Protein AF-A0A1Y5GIL3-F1 (afdb_monomer)

Foldseek 3Di:
DQDVVLLVVLVVLLVVLVVLLVVLVDPPPPDPPVCNVVSLVVSLVVSVVSLVVNVVSLVVRPPDVVLSVVVVVLNVVLVVLCPPCVPPDSVSSSVSSVVNSVSSVVNHD

Nearest PDB structures (foldseek):
  6r2g-assembly1_A  TM=4.689E-01  e=1.753E+00  Human immunodeficiency virus 1

pLDDT: mean 74.63, std 7.58, range [47.97, 84.94]

Structure (mmCIF, N/CA/C/O backbone):
data_AF-A0A1Y5GIL3-F1
#
_entry.id   AF-A0A1Y5GIL3-F1
#
loop_
_atom_site.group_PDB
_atom_site.id
_atom_site.type_symbol
_atom_site.label_atom_id
_atom_site.label_alt_id
_atom_site.label_comp_id
_atom_site.label_asym_id
_atom_site.label_entity_id
_atom_site.label_seq_id
_atom_site.pdbx_PDB_ins_code
_atom_site.Cartn_x
_atom_site.Cartn_y
_atom_site.Cartn_z
_atom_site.occupancy
_atom_site.B_iso_or_equiv
_atom_site.auth_seq_id
_atom_site.auth_comp_id
_atom_site.auth_asym_id
_atom_site.auth_atom_id
_atom_site.pdbx_PDB_model_num
ATOM 1 N N . MET A 1 1 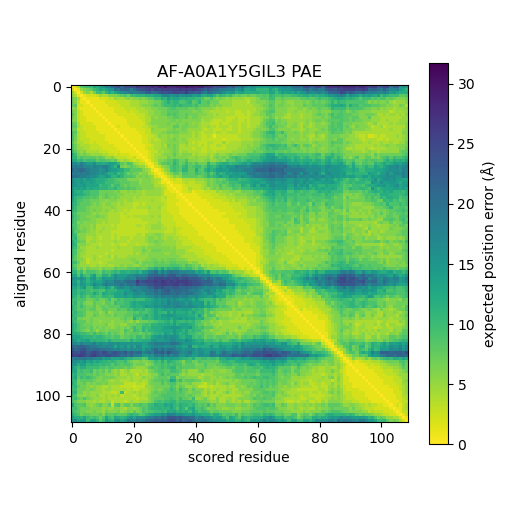? 13.069 -2.176 -21.775 1.00 47.97 1 MET A N 1
ATOM 2 C CA . MET A 1 1 ? 12.055 -3.232 -21.481 1.00 47.97 1 MET A CA 1
ATOM 3 C C . MET A 1 1 ? 12.235 -3.625 -20.022 1.00 47.97 1 MET A C 1
ATOM 5 O O . MET A 1 1 ? 13.337 -4.032 -19.667 1.00 47.97 1 MET A O 1
ATOM 9 N N . ILE A 1 2 ? 11.227 -3.424 -19.163 1.00 57.00 2 ILE A N 1
ATOM 10 C CA . ILE A 1 2 ? 11.332 -3.744 -17.727 1.00 57.00 2 ILE A CA 1
ATOM 11 C C . ILE A 1 2 ? 11.740 -5.215 -17.593 1.00 57.00 2 ILE A C 1
ATOM 13 O O . ILE A 1 2 ? 11.138 -6.086 -18.217 1.00 57.00 2 ILE A O 1
ATOM 17 N N . ASN A 1 3 ? 12.777 -5.489 -16.800 1.00 70.56 3 ASN A N 1
ATOM 18 C CA . ASN A 1 3 ? 13.193 -6.851 -16.474 1.00 70.56 3 ASN A CA 1
ATOM 19 C C . ASN A 1 3 ? 11.966 -7.632 -15.966 1.00 70.56 3 ASN A C 1
ATOM 21 O O . ASN A 1 3 ? 11.345 -7.204 -14.994 1.00 70.56 3 ASN A O 1
ATOM 25 N N . SER A 1 4 ? 11.600 -8.750 -16.604 1.00 73.81 4 SER A N 1
ATOM 26 C CA . SER A 1 4 ? 10.378 -9.501 -16.260 1.00 73.81 4 SER A CA 1
ATOM 27 C C . SER A 1 4 ? 10.315 -9.858 -14.771 1.00 73.81 4 SER A C 1
ATOM 29 O O . SER A 1 4 ? 9.257 -9.768 -14.156 1.00 73.81 4 SER A O 1
ATOM 31 N N . LYS A 1 5 ? 11.476 -10.127 -14.163 1.00 76.25 5 LYS A N 1
ATOM 32 C CA . LYS A 1 5 ? 11.635 -10.404 -12.732 1.00 76.25 5 LYS A CA 1
ATOM 33 C C . LYS A 1 5 ? 11.368 -9.189 -11.840 1.00 76.25 5 LYS A C 1
ATOM 35 O O . LYS A 1 5 ? 10.899 -9.345 -10.718 1.00 76.25 5 LYS A O 1
ATOM 40 N N . LEU A 1 6 ? 11.701 -7.980 -12.298 1.00 76.00 6 LEU A N 1
ATOM 41 C CA . LEU A 1 6 ? 11.364 -6.741 -11.588 1.00 76.00 6 LEU A CA 1
ATOM 42 C C . LEU A 1 6 ? 9.851 -6.509 -11.638 1.00 76.00 6 LEU A C 1
ATOM 44 O O . LEU A 1 6 ? 9.247 -6.219 -10.612 1.00 76.00 6 LEU A O 1
ATOM 48 N N . ASN A 1 7 ? 9.246 -6.693 -12.809 1.00 76.88 7 ASN A N 1
ATOM 49 C CA . ASN A 1 7 ? 7.815 -6.490 -13.001 1.00 76.88 7 ASN A CA 1
ATOM 50 C C . ASN A 1 7 ? 6.967 -7.461 -12.158 1.00 76.88 7 ASN A C 1
ATOM 52 O O . ASN A 1 7 ? 6.037 -7.045 -11.475 1.00 76.88 7 ASN A O 1
ATOM 56 N N . GLU A 1 8 ? 7.345 -8.741 -12.129 1.00 81.88 8 GLU A N 1
ATOM 57 C CA . GLU A 1 8 ? 6.693 -9.762 -11.300 1.00 81.88 8 GLU A CA 1
ATOM 58 C C . GLU A 1 8 ? 6.740 -9.397 -9.808 1.00 81.88 8 GLU A C 1
ATOM 60 O O . GLU A 1 8 ? 5.708 -9.366 -9.140 1.00 81.88 8 GLU A O 1
ATOM 65 N N . LYS A 1 9 ? 7.909 -8.980 -9.305 1.00 81.12 9 LYS A N 1
ATOM 66 C CA . LYS A 1 9 ? 8.062 -8.546 -7.909 1.00 81.12 9 LYS A CA 1
ATOM 67 C C . LYS A 1 9 ? 7.288 -7.269 -7.574 1.00 81.12 9 LYS A C 1
ATOM 69 O O . LYS A 1 9 ? 6.773 -7.139 -6.465 1.00 81.12 9 LYS A O 1
ATOM 74 N N . LEU A 1 10 ? 7.206 -6.313 -8.502 1.00 78.31 10 LEU A N 1
ATOM 75 C CA . LEU A 1 10 ? 6.408 -5.097 -8.310 1.00 78.31 10 LEU A CA 1
ATOM 76 C C . LEU A 1 10 ? 4.912 -5.409 -8.276 1.00 78.31 10 LEU A C 1
ATOM 78 O O . LEU A 1 10 ? 4.192 -4.843 -7.449 1.00 78.31 10 LEU A O 1
ATOM 82 N N . LYS A 1 11 ? 4.465 -6.351 -9.112 1.00 83.25 11 LYS A N 1
ATOM 83 C CA . LYS A 1 11 ? 3.087 -6.841 -9.137 1.00 83.25 11 LYS A CA 1
ATOM 84 C C . LYS A 1 11 ? 2.718 -7.551 -7.837 1.00 83.25 11 LYS A C 1
ATOM 86 O O . LYS A 1 11 ? 1.687 -7.227 -7.254 1.00 83.25 11 LYS A O 1
ATOM 91 N N . GLU A 1 12 ? 3.565 -8.457 -7.349 1.00 83.88 12 GLU A N 1
ATOM 92 C CA . GLU A 1 12 ? 3.381 -9.118 -6.047 1.00 83.88 12 GLU A CA 1
ATOM 93 C C . GLU A 1 12 ? 3.306 -8.098 -4.903 1.00 83.88 12 GLU A C 1
ATOM 95 O O . GLU A 1 12 ? 2.384 -8.139 -4.086 1.00 83.88 12 GLU A O 1
ATOM 100 N N . SER A 1 13 ? 4.232 -7.132 -4.878 1.00 81.12 13 SER A N 1
ATOM 101 C CA . SER A 1 13 ? 4.241 -6.077 -3.861 1.00 81.12 13 SER A CA 1
ATOM 102 C C . SER A 1 13 ? 2.985 -5.205 -3.922 1.00 81.12 13 SER A C 1
ATOM 104 O O . SER A 1 13 ? 2.422 -4.876 -2.881 1.00 81.12 13 SER A O 1
ATOM 106 N N . GLY A 1 14 ? 2.512 -4.859 -5.123 1.00 81.06 14 GLY A N 1
ATOM 107 C CA . GLY A 1 14 ? 1.281 -4.089 -5.309 1.00 81.06 14 GLY A CA 1
ATOM 108 C C . GLY A 1 14 ? 0.032 -4.857 -4.867 1.00 81.06 14 GLY A C 1
ATOM 109 O O . GLY A 1 14 ? -0.852 -4.296 -4.223 1.00 81.06 14 GLY A O 1
ATOM 110 N N . GLN A 1 15 ? -0.034 -6.163 -5.142 1.00 84.94 15 GLN A N 1
ATOM 111 C CA . GLN A 1 15 ? -1.125 -7.021 -4.667 1.00 84.94 15 GLN A CA 1
ATOM 112 C C . GLN A 1 15 ? -1.150 -7.122 -3.139 1.00 84.94 15 GLN A C 1
ATOM 114 O O . GLN A 1 15 ? -2.223 -7.042 -2.538 1.00 84.94 15 GLN A O 1
ATOM 119 N N . LEU A 1 16 ? 0.018 -7.278 -2.510 1.00 82.12 16 LEU A N 1
ATOM 120 C CA . LEU A 1 16 ? 0.146 -7.301 -1.055 1.00 82.12 16 LEU A CA 1
ATOM 121 C C . LEU A 1 16 ? -0.297 -5.966 -0.447 1.00 82.12 16 LEU A C 1
ATOM 123 O O . LEU A 1 16 ? -1.122 -5.958 0.466 1.00 82.12 16 LEU A O 1
ATOM 127 N N . PHE A 1 17 ? 0.177 -4.850 -1.006 1.00 83.12 17 PHE A N 1
ATOM 128 C CA . PHE A 1 17 ? -0.215 -3.506 -0.592 1.00 83.12 17 PHE A CA 1
ATOM 129 C C . PHE A 1 17 ? -1.739 -3.317 -0.652 1.00 83.12 17 PHE A C 1
ATOM 131 O O . PHE A 1 17 ? -2.355 -2.942 0.342 1.00 83.12 17 PHE A O 1
ATOM 138 N N . ASN A 1 18 ? -2.376 -3.677 -1.770 1.00 82.94 18 ASN A N 1
AT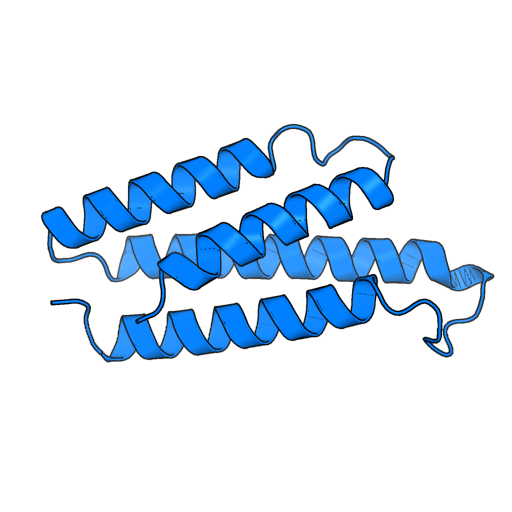OM 139 C CA . ASN A 1 18 ? -3.827 -3.543 -1.942 1.00 82.94 18 ASN A CA 1
ATOM 140 C C . ASN A 1 18 ? -4.638 -4.422 -0.977 1.00 82.94 18 ASN A C 1
ATOM 142 O O . ASN A 1 18 ? -5.685 -3.998 -0.480 1.00 82.94 18 ASN A O 1
ATOM 146 N N . ARG A 1 19 ? -4.161 -5.637 -0.671 1.00 82.75 19 ARG A N 1
ATOM 147 C CA . ARG A 1 19 ? -4.797 -6.503 0.335 1.00 82.75 19 ARG A CA 1
ATOM 148 C C . ARG A 1 19 ? -4.759 -5.866 1.719 1.00 82.75 19 ARG A C 1
ATOM 150 O O . ARG A 1 19 ? -5.788 -5.813 2.383 1.00 82.75 19 ARG A O 1
ATOM 157 N N . TYR A 1 20 ? -3.608 -5.342 2.134 1.00 79.88 20 TYR A N 1
ATOM 158 C CA . TYR A 1 20 ? -3.484 -4.679 3.432 1.00 79.88 20 TYR A CA 1
ATOM 159 C C . TYR A 1 20 ? -4.256 -3.361 3.492 1.00 79.88 20 TYR A C 1
ATOM 161 O O . TYR A 1 20 ? -4.899 -3.089 4.499 1.00 79.88 20 TYR A O 1
ATOM 169 N N . LEU A 1 21 ? -4.293 -2.591 2.403 1.00 82.25 21 LEU A N 1
ATOM 170 C CA . LEU A 1 21 ? -5.121 -1.390 2.313 1.00 82.25 21 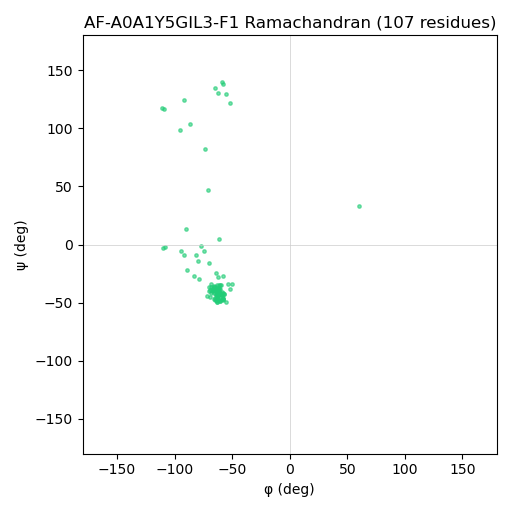LEU A CA 1
ATOM 171 C C . LEU A 1 21 ? -6.612 -1.725 2.470 1.00 82.25 21 LEU A C 1
ATOM 173 O O . LEU A 1 21 ? -7.342 -1.004 3.143 1.00 82.25 21 LEU A O 1
ATOM 177 N N . THR A 1 22 ? -7.060 -2.850 1.910 1.00 83.31 22 THR A N 1
ATOM 178 C CA . THR A 1 22 ? -8.437 -3.335 2.092 1.00 83.31 22 THR A CA 1
ATOM 179 C C . THR A 1 22 ? -8.712 -3.718 3.546 1.00 83.31 22 THR A C 1
ATOM 181 O O . THR A 1 22 ? -9.789 -3.418 4.049 1.00 83.31 22 THR A O 1
ATOM 184 N N . LEU A 1 23 ? -7.745 -4.335 4.239 1.00 78.44 23 LEU A N 1
ATOM 185 C CA . LEU A 1 23 ? -7.873 -4.669 5.662 1.00 78.44 23 LEU A CA 1
ATOM 186 C C . LEU A 1 23 ? -7.985 -3.415 6.532 1.00 78.44 23 LEU A C 1
ATOM 188 O O . LEU A 1 23 ? -8.854 -3.371 7.391 1.00 78.44 23 LEU A O 1
ATOM 192 N N . VAL A 1 24 ? -7.178 -2.384 6.273 1.00 76.19 24 VAL A N 1
ATOM 193 C CA . VAL A 1 24 ? -7.268 -1.103 7.001 1.00 76.19 24 VAL A CA 1
ATOM 194 C C . VAL A 1 24 ? -8.636 -0.443 6.823 1.00 76.19 24 VAL A C 1
ATOM 196 O O . VAL A 1 24 ? -9.150 0.189 7.737 1.00 76.19 24 VAL A O 1
ATOM 199 N N . LYS A 1 25 ? -9.238 -0.587 5.639 1.00 72.06 25 LYS A N 1
ATOM 200 C CA . LYS A 1 25 ? -10.554 -0.019 5.320 1.00 72.06 25 LYS A CA 1
ATOM 201 C C . LYS A 1 25 ? -11.726 -0.831 5.868 1.00 72.06 25 LYS A C 1
ATOM 203 O O . LYS A 1 25 ? -12.854 -0.348 5.814 1.00 72.06 25 LYS A O 1
ATOM 208 N N . ASN A 1 26 ? -11.496 -2.067 6.304 1.00 74.69 26 ASN A N 1
ATOM 209 C CA . ASN A 1 26 ? -12.572 -2.959 6.697 1.00 74.69 26 ASN A CA 1
ATOM 210 C C . ASN A 1 26 ? -12.940 -2.739 8.170 1.00 74.69 26 ASN A C 1
ATOM 212 O O . ASN A 1 26 ? -12.240 -3.195 9.073 1.00 74.69 26 ASN A O 1
ATOM 216 N N . GLU A 1 27 ? -14.058 -2.050 8.396 1.00 63.06 27 GLU A N 1
ATOM 217 C CA . GLU A 1 27 ? -14.592 -1.772 9.735 1.00 63.06 27 GLU A CA 1
ATOM 218 C C . GLU A 1 27 ? -15.149 -3.034 10.430 1.00 63.06 27 GLU A C 1
ATOM 220 O O . GLU A 1 27 ? -15.274 -3.041 11.653 1.00 63.06 27 GLU A O 1
ATOM 225 N N . ASP A 1 28 ? -15.399 -4.121 9.682 1.00 66.50 28 ASP A N 1
ATOM 226 C CA . ASP A 1 28 ? -15.937 -5.398 10.186 1.00 66.50 28 ASP A CA 1
ATOM 227 C C . ASP A 1 28 ? -14.853 -6.397 10.629 1.00 66.50 28 ASP A C 1
ATOM 229 O O . ASP A 1 28 ? -15.118 -7.588 10.838 1.00 66.50 28 ASP A O 1
ATOM 233 N N . LEU A 1 29 ? -13.601 -5.957 10.775 1.00 70.25 29 LEU A N 1
ATOM 234 C CA . LEU A 1 29 ? -12.590 -6.805 11.395 1.00 70.25 29 LEU A CA 1
ATOM 235 C C . LEU A 1 29 ? -13.010 -7.108 12.838 1.00 70.25 29 LEU A C 1
ATOM 237 O O . LEU A 1 29 ? -13.313 -6.203 13.612 1.00 70.25 29 LEU A O 1
ATOM 241 N N . ALA A 1 30 ? -12.978 -8.387 13.222 1.00 78.19 30 ALA A N 1
ATOM 242 C CA . ALA A 1 30 ? -13.238 -8.848 14.589 1.00 78.19 30 ALA A CA 1
ATOM 243 C C . ALA A 1 30 ? -12.092 -8.468 15.557 1.00 78.19 30 ALA A C 1
ATOM 245 O O . ALA A 1 30 ? -11.584 -9.300 16.310 1.00 78.19 30 ALA A O 1
ATOM 246 N N . ILE A 1 31 ? -11.642 -7.214 15.505 1.00 76.25 31 ILE A N 1
ATOM 247 C CA . ILE A 1 31 ? -10.639 -6.625 16.382 1.00 76.25 31 ILE A CA 1
ATOM 248 C C . ILE A 1 31 ? -11.389 -5.989 17.556 1.00 76.25 31 ILE A C 1
ATOM 250 O O . ILE A 1 31 ? -12.271 -5.155 17.346 1.00 76.25 31 ILE A O 1
ATOM 254 N N . PRO A 1 32 ? -11.069 -6.351 18.809 1.00 82.44 32 PRO A N 1
ATOM 255 C CA . PRO A 1 32 ? -11.670 -5.688 19.957 1.00 82.44 32 PRO A CA 1
ATOM 256 C C . PRO A 1 32 ? -11.375 -4.182 19.927 1.00 82.44 32 PRO A C 1
ATOM 258 O O . PRO A 1 32 ? -10.242 -3.783 19.664 1.00 82.44 32 PRO A O 1
ATOM 261 N N . LYS A 1 33 ? -12.364 -3.345 20.275 1.00 77.69 33 LYS A N 1
ATOM 262 C CA . LYS A 1 33 ? -12.244 -1.870 20.252 1.00 77.69 33 LYS A CA 1
ATOM 263 C C . LYS A 1 33 ? -10.997 -1.336 20.968 1.00 77.69 33 LYS A C 1
ATOM 265 O O . LYS A 1 33 ? -10.427 -0.342 20.539 1.00 77.69 33 LYS A O 1
ATOM 270 N N . SER A 1 34 ? -10.562 -2.005 22.038 1.00 81.56 34 SER A N 1
ATOM 271 C CA . SER A 1 34 ? -9.358 -1.649 22.800 1.00 81.56 34 SER A CA 1
ATOM 272 C C . SER A 1 34 ? -8.058 -1.763 22.000 1.00 81.56 34 SER A C 1
ATOM 274 O O . SER A 1 34 ? -7.093 -1.092 22.336 1.00 81.56 34 SER A O 1
ATOM 276 N N . PHE A 1 35 ? -8.029 -2.600 20.960 1.00 80.44 35 PHE A N 1
ATOM 277 C CA . PHE A 1 35 ? -6.862 -2.843 20.108 1.00 80.44 35 PHE A CA 1
ATOM 278 C C . PHE A 1 35 ? -7.008 -2.247 18.707 1.00 80.44 35 PHE A C 1
ATOM 280 O O . PHE A 1 35 ? -6.085 -2.351 17.908 1.00 80.44 35 PHE A O 1
ATOM 287 N N . GLN A 1 36 ? -8.150 -1.635 18.387 1.00 77.19 36 GLN A N 1
ATOM 288 C CA . GLN A 1 36 ? -8.444 -1.169 17.033 1.00 77.19 36 GLN A CA 1
ATOM 289 C C . GLN A 1 36 ? -7.463 -0.089 16.570 1.00 77.19 36 GLN A C 1
ATOM 291 O O . GLN A 1 36 ? -6.898 -0.201 15.489 1.00 77.19 36 GLN A O 1
ATOM 296 N N . HIS A 1 37 ? -7.160 0.875 17.440 1.00 77.62 37 HIS A N 1
ATOM 297 C CA . HIS A 1 37 ? -6.171 1.917 17.163 1.00 77.62 37 HIS A CA 1
ATOM 298 C C . HIS A 1 37 ? -4.756 1.350 16.936 1.00 77.62 37 HIS A C 1
ATOM 300 O O . HIS A 1 37 ? -4.055 1.757 16.010 1.00 77.62 37 HIS A O 1
ATOM 306 N N . ASP A 1 38 ? -4.330 0.388 17.758 1.00 79.12 38 ASP A N 1
ATOM 307 C CA . ASP A 1 38 ? -3.005 -0.230 17.624 1.00 79.12 38 ASP A CA 1
ATOM 308 C C . ASP A 1 38 ? -2.912 -1.104 16.369 1.00 79.12 38 ASP A C 1
ATOM 310 O O . ASP A 1 38 ? -1.883 -1.115 15.692 1.00 79.12 38 ASP A O 1
ATOM 314 N N . ALA A 1 39 ? -4.000 -1.795 16.021 1.00 79.25 39 ALA A N 1
ATOM 315 C CA . ALA A 1 39 ? -4.095 -2.574 14.796 1.00 79.25 39 ALA A CA 1
ATOM 316 C C . ALA A 1 39 ? -4.049 -1.678 13.550 1.00 79.25 39 ALA A C 1
ATOM 318 O O . ALA A 1 39 ? -3.265 -1.954 12.645 1.00 79.25 39 ALA A O 1
ATOM 319 N N . GLU A 1 40 ? -4.815 -0.584 13.523 1.00 76.00 40 GLU A N 1
ATOM 320 C CA . GLU A 1 40 ? -4.785 0.408 12.440 1.00 76.00 40 GLU A CA 1
ATOM 321 C C . GLU A 1 40 ? -3.379 0.990 12.263 1.00 76.00 40 GLU A C 1
ATOM 323 O O . GLU A 1 40 ? -2.851 1.038 11.148 1.00 76.00 40 GLU A O 1
ATOM 328 N N . LYS A 1 41 ? -2.722 1.363 13.368 1.00 79.31 41 LYS A N 1
ATOM 329 C CA . LYS A 1 41 ? -1.346 1.865 13.345 1.00 79.31 41 LYS A CA 1
ATOM 330 C C . LYS A 1 41 ? -0.370 0.833 12.776 1.00 79.31 41 LYS A C 1
ATOM 332 O O . LYS A 1 41 ? 0.404 1.166 11.880 1.00 79.31 41 LYS A O 1
ATOM 337 N N . ALA A 1 42 ? -0.422 -0.414 13.244 1.00 80.94 42 ALA A N 1
ATOM 338 C CA . ALA A 1 42 ? 0.452 -1.483 12.759 1.00 80.94 42 ALA A CA 1
ATOM 339 C C . ALA A 1 42 ? 0.229 -1.786 11.267 1.00 80.94 42 ALA A C 1
ATOM 341 O O . ALA A 1 42 ? 1.182 -2.019 10.522 1.00 80.94 42 ALA A O 1
ATOM 342 N N . GLN A 1 43 ? -1.023 -1.753 10.805 1.00 78.19 43 GLN A N 1
ATOM 343 C CA . GLN A 1 43 ? -1.348 -1.945 9.393 1.00 78.19 43 GLN A CA 1
ATOM 344 C C . GLN A 1 43 ? -0.829 -0.787 8.523 1.00 78.19 43 GLN A C 1
ATOM 346 O O . GLN A 1 43 ? -0.291 -1.032 7.442 1.00 78.19 43 GLN A O 1
ATOM 351 N N . ILE A 1 44 ? -0.927 0.460 8.995 1.00 76.50 44 ILE A N 1
ATOM 352 C CA . ILE A 1 44 ? -0.343 1.632 8.324 1.00 76.50 44 ILE A CA 1
ATOM 353 C C . ILE A 1 44 ? 1.183 1.518 8.259 1.00 76.50 44 ILE A C 1
ATOM 355 O O . ILE A 1 44 ? 1.768 1.708 7.192 1.00 76.50 44 ILE A O 1
ATOM 359 N N . GLU A 1 45 ? 1.841 1.178 9.368 1.00 80.69 45 GLU A N 1
ATOM 360 C CA . GLU A 1 45 ? 3.296 0.989 9.417 1.00 80.69 45 GLU A CA 1
ATOM 361 C C . GLU A 1 45 ? 3.753 -0.105 8.442 1.00 80.69 45 GLU A C 1
ATOM 363 O O . GLU A 1 45 ? 4.738 0.073 7.720 1.00 80.69 45 GLU A O 1
ATOM 368 N N . PHE A 1 46 ? 2.998 -1.202 8.347 1.00 81.00 46 PHE A N 1
ATOM 369 C CA . PHE A 1 46 ? 3.255 -2.256 7.372 1.00 81.00 46 PHE A CA 1
ATOM 370 C C . PHE A 1 46 ? 3.123 -1.764 5.923 1.00 81.00 46 PHE A C 1
ATOM 372 O O . PHE A 1 46 ? 3.984 -2.058 5.091 1.00 81.00 46 PHE A O 1
ATOM 379 N N . LEU A 1 47 ? 2.077 -0.992 5.607 1.00 79.06 47 LEU A N 1
ATOM 380 C CA . LEU A 1 47 ? 1.885 -0.418 4.271 1.00 79.06 47 LEU A CA 1
ATOM 381 C C . LEU A 1 47 ? 3.041 0.518 3.895 1.00 79.06 47 LEU A C 1
ATOM 383 O O . LEU A 1 47 ? 3.572 0.429 2.788 1.00 79.06 47 LEU A O 1
ATOM 387 N N . ME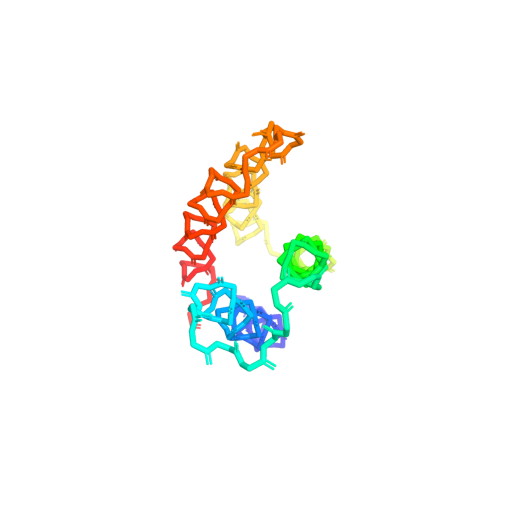T A 1 48 ? 3.498 1.346 4.835 1.00 77.44 48 MET A N 1
ATOM 388 C CA . MET A 1 48 ? 4.668 2.210 4.652 1.00 77.44 48 MET A CA 1
ATOM 389 C C . MET A 1 48 ? 5.953 1.405 4.411 1.00 77.44 48 MET A C 1
ATOM 391 O O . MET A 1 48 ? 6.728 1.726 3.509 1.00 77.44 48 MET A O 1
ATOM 395 N N . PHE A 1 49 ? 6.166 0.326 5.169 1.00 81.69 49 PHE A N 1
ATOM 396 C CA . PHE A 1 49 ? 7.303 -0.578 4.977 1.00 81.69 49 PHE A CA 1
ATOM 397 C C . PHE A 1 49 ? 7.274 -1.284 3.611 1.00 81.69 49 PHE A C 1
ATOM 399 O O . PHE A 1 49 ? 8.309 -1.413 2.947 1.00 81.69 49 PHE A O 1
ATOM 406 N N . SER A 1 50 ? 6.094 -1.732 3.172 1.00 79.62 50 SER A N 1
ATOM 407 C CA . SER A 1 50 ? 5.907 -2.377 1.869 1.00 79.62 50 SER A CA 1
ATOM 408 C C . SER A 1 50 ? 6.269 -1.429 0.721 1.00 79.62 50 SER A C 1
ATOM 410 O O . SER A 1 50 ? 6.974 -1.830 -0.208 1.00 79.62 50 SER A O 1
ATOM 412 N N . LEU A 1 51 ? 5.882 -0.155 0.828 1.00 77.31 51 LEU A N 1
ATOM 413 C CA . LEU A 1 51 ? 6.235 0.877 -0.145 1.00 77.31 51 LEU A CA 1
ATOM 414 C C . LEU A 1 51 ? 7.741 1.145 -0.191 1.00 77.31 51 LEU A C 1
ATOM 416 O O . LEU A 1 51 ? 8.321 1.141 -1.277 1.00 77.31 51 LEU A O 1
ATOM 420 N N . ASP A 1 52 ? 8.397 1.318 0.962 1.00 80.31 52 ASP A N 1
ATOM 421 C CA . ASP A 1 52 ? 9.854 1.527 1.017 1.00 80.31 52 ASP A CA 1
ATOM 422 C C . ASP A 1 52 ? 10.617 0.344 0.404 1.00 80.31 52 ASP A C 1
ATOM 424 O O . ASP A 1 52 ? 11.545 0.517 -0.392 1.00 80.31 52 ASP A O 1
ATOM 428 N N . SER A 1 53 ? 10.176 -0.879 0.707 1.00 80.25 53 SER A N 1
ATOM 429 C CA . SER A 1 53 ? 10.771 -2.103 0.167 1.00 80.25 53 SER A CA 1
ATOM 430 C C . SER A 1 53 ? 10.739 -2.133 -1.358 1.00 80.25 53 SER A C 1
ATOM 432 O O . SER A 1 53 ? 11.723 -2.505 -2.006 1.00 80.25 53 SER A O 1
ATOM 434 N N . ALA A 1 54 ? 9.633 -1.702 -1.951 1.00 77.50 54 ALA A N 1
ATOM 435 C CA . ALA A 1 54 ? 9.476 -1.737 -3.388 1.00 77.50 54 ALA A CA 1
ATOM 436 C C . ALA A 1 54 ? 10.118 -0.524 -4.096 1.00 77.50 54 ALA A C 1
ATOM 438 O O . ALA A 1 54 ? 10.660 -0.685 -5.191 1.00 77.50 54 ALA A O 1
ATOM 439 N N . ILE A 1 55 ? 10.241 0.633 -3.434 1.00 76.44 55 ILE A N 1
ATOM 440 C CA . ILE A 1 55 ? 11.134 1.723 -3.875 1.00 76.44 55 ILE A CA 1
ATOM 441 C C . ILE A 1 55 ? 12.585 1.225 -3.978 1.00 76.44 55 ILE A C 1
ATOM 443 O O . ILE A 1 55 ? 13.258 1.438 -4.992 1.00 76.44 55 ILE A O 1
ATOM 447 N N . ARG A 1 56 ? 13.075 0.504 -2.961 1.00 80.12 56 ARG A N 1
ATOM 448 C CA . ARG A 1 56 ? 14.428 -0.083 -2.979 1.00 80.12 56 ARG A CA 1
ATOM 449 C C . ARG A 1 56 ? 14.595 -1.125 -4.081 1.00 80.12 56 ARG A C 1
ATOM 451 O O . ARG A 1 56 ? 15.682 -1.241 -4.649 1.00 80.12 56 ARG A O 1
ATOM 458 N N . LEU A 1 57 ? 13.544 -1.884 -4.385 1.00 77.69 57 LEU A N 1
ATOM 459 C CA . LEU A 1 57 ? 13.537 -2.862 -5.469 1.00 77.69 57 LEU A CA 1
ATOM 460 C C . LEU A 1 57 ? 13.734 -2.187 -6.838 1.00 77.69 57 LEU A C 1
ATOM 462 O O . LEU A 1 57 ? 14.599 -2.616 -7.605 1.00 77.69 57 LEU A O 1
ATOM 466 N N . ILE A 1 58 ? 13.000 -1.100 -7.103 1.00 75.50 58 ILE A N 1
ATOM 467 C CA . ILE A 1 58 ? 13.140 -0.275 -8.317 1.00 75.50 58 ILE A CA 1
ATOM 468 C C . ILE A 1 58 ? 14.570 0.262 -8.428 1.00 75.50 58 ILE A C 1
ATOM 470 O O . ILE A 1 58 ? 15.214 0.115 -9.468 1.00 75.50 58 ILE A O 1
ATOM 474 N N . ALA A 1 59 ? 15.106 0.816 -7.337 1.00 74.56 59 ALA A N 1
ATOM 475 C CA . ALA A 1 59 ? 16.455 1.375 -7.314 1.00 74.56 59 ALA A CA 1
ATOM 476 C C . ALA A 1 59 ? 17.551 0.335 -7.617 1.00 74.56 59 ALA A C 1
ATOM 478 O O . ALA A 1 59 ? 18.547 0.667 -8.256 1.00 74.56 59 ALA A O 1
ATOM 479 N N . ARG A 1 60 ? 17.369 -0.922 -7.185 1.00 74.56 60 ARG A N 1
ATOM 480 C CA . ARG A 1 60 ? 18.337 -2.017 -7.389 1.00 74.56 60 ARG A CA 1
ATOM 481 C C . ARG A 1 60 ? 18.304 -2.631 -8.788 1.00 74.56 60 ARG A C 1
ATOM 483 O O . ARG A 1 60 ? 19.325 -3.143 -9.233 1.00 74.56 60 ARG A O 1
ATOM 490 N N . HIS A 1 61 ? 17.151 -2.630 -9.453 1.00 68.50 61 HIS A N 1
ATOM 491 C CA . HIS A 1 61 ? 16.953 -3.346 -10.720 1.00 68.50 61 HIS A CA 1
ATOM 492 C C . HIS A 1 61 ? 16.788 -2.432 -11.948 1.00 68.50 61 HIS A C 1
ATOM 494 O O . HIS A 1 61 ? 16.700 -2.938 -13.066 1.00 68.50 61 HIS A O 1
ATOM 500 N N . GLY A 1 62 ? 16.774 -1.107 -11.772 1.00 61.72 62 GLY A N 1
ATOM 501 C CA . GLY A 1 62 ? 16.742 -0.138 -12.869 1.00 61.72 62 GLY A CA 1
ATOM 502 C C . GLY A 1 62 ? 18.086 -0.022 -13.596 1.00 61.72 62 GLY A C 1
ATOM 503 O O . GLY A 1 62 ? 18.867 0.882 -13.303 1.00 61.72 62 GLY A O 1
ATOM 504 N N . THR A 1 63 ? 18.361 -0.932 -14.532 1.00 58.75 63 THR A N 1
ATOM 505 C CA . THR A 1 63 ? 19.549 -0.903 -15.412 1.00 58.75 63 THR A CA 1
ATOM 506 C C . THR A 1 63 ? 19.316 -0.176 -16.745 1.00 58.75 63 THR A C 1
ATOM 508 O O . THR A 1 63 ? 20.274 0.072 -17.465 1.00 58.75 63 THR A O 1
ATOM 511 N N . ASP A 1 64 ? 18.069 0.178 -17.069 1.00 65.00 64 ASP A N 1
ATOM 512 C CA . ASP A 1 64 ? 17.645 0.842 -18.313 1.00 65.00 64 ASP A CA 1
ATOM 513 C C . ASP A 1 64 ? 17.202 2.286 -17.999 1.00 65.00 64 ASP A C 1
ATOM 515 O O . ASP A 1 64 ? 16.293 2.473 -17.187 1.00 65.00 64 ASP A O 1
ATOM 519 N N . SER A 1 65 ? 17.877 3.306 -18.549 1.00 60.19 65 SER A N 1
ATOM 520 C CA . SER A 1 65 ? 17.801 4.695 -18.047 1.00 60.19 65 SER A CA 1
ATOM 521 C C . SER A 1 65 ? 16.426 5.342 -18.219 1.00 60.19 65 SER A C 1
ATOM 523 O O . SER A 1 65 ? 15.952 6.018 -17.314 1.00 60.19 65 SER A O 1
ATOM 525 N N . GLU A 1 66 ? 15.748 5.091 -19.336 1.00 62.47 66 GLU A N 1
ATOM 526 C CA . GLU A 1 66 ? 14.444 5.698 -19.633 1.00 62.47 66 GLU A CA 1
ATOM 527 C C . GLU A 1 66 ? 13.327 5.108 -18.758 1.00 62.47 66 GLU A C 1
ATOM 529 O O . GLU A 1 66 ? 12.532 5.823 -18.1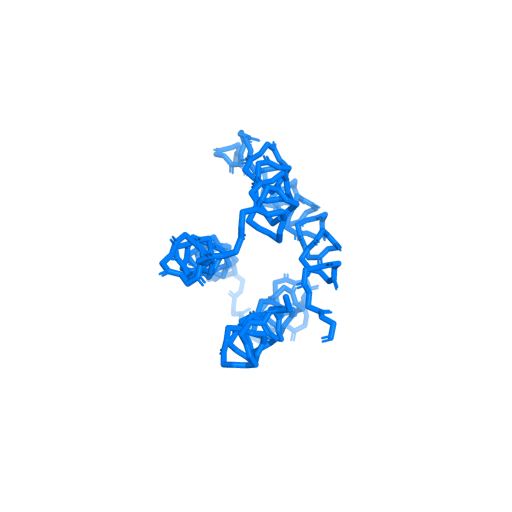44 1.00 62.47 66 GLU A O 1
ATOM 534 N N . THR A 1 67 ? 13.330 3.781 -18.613 1.00 64.44 67 THR A N 1
ATOM 535 C CA . THR A 1 67 ? 12.439 3.054 -17.700 1.00 64.44 67 THR A CA 1
ATOM 536 C C . THR A 1 67 ? 12.672 3.487 -16.246 1.00 64.44 67 THR A C 1
ATOM 538 O O . THR A 1 67 ? 11.732 3.635 -15.462 1.00 64.44 67 THR A O 1
ATOM 541 N N . LYS A 1 68 ? 13.937 3.726 -15.881 1.00 66.81 68 LYS A N 1
ATOM 542 C CA . LYS A 1 68 ? 14.336 4.205 -14.560 1.00 66.81 68 LYS A CA 1
ATOM 543 C C . LYS A 1 68 ? 13.751 5.589 -14.283 1.00 66.81 68 LYS A C 1
ATOM 545 O O . LYS A 1 68 ? 13.110 5.754 -13.252 1.00 66.81 68 LYS A O 1
ATOM 550 N N . ASP A 1 69 ? 13.883 6.548 -15.191 1.00 68.25 69 ASP A N 1
ATOM 551 C CA . ASP A 1 69 ? 13.401 7.916 -14.965 1.00 68.25 69 ASP A CA 1
ATOM 552 C C . ASP A 1 69 ? 11.880 7.984 -14.767 1.00 68.25 69 ASP A C 1
ATOM 554 O O . ASP A 1 69 ? 11.398 8.675 -13.863 1.00 68.25 69 ASP A O 1
ATOM 558 N N . GLN A 1 70 ? 11.112 7.194 -15.525 1.00 70.81 70 GLN A N 1
ATOM 559 C CA . GLN A 1 70 ? 9.661 7.096 -15.337 1.00 70.81 70 GLN A CA 1
ATOM 560 C C . GLN A 1 70 ? 9.292 6.480 -13.978 1.00 70.81 70 GLN A C 1
ATOM 562 O O . GLN A 1 70 ? 8.452 7.027 -13.255 1.00 70.81 70 GLN A O 1
ATOM 567 N N . MET A 1 71 ? 9.943 5.376 -13.588 1.00 72.25 71 MET A N 1
ATOM 568 C CA . MET A 1 71 ? 9.690 4.732 -12.295 1.00 72.25 71 MET A CA 1
ATOM 569 C C . MET A 1 71 ? 10.108 5.620 -11.119 1.00 72.25 71 MET A C 1
ATOM 571 O O . MET A 1 71 ? 9.367 5.744 -10.146 1.00 72.25 71 MET A O 1
ATOM 575 N N . PHE A 1 72 ? 11.255 6.295 -11.215 1.00 72.94 72 PHE A N 1
ATOM 576 C CA . PHE A 1 72 ? 11.726 7.236 -10.198 1.00 72.94 72 PHE A CA 1
ATOM 577 C C . PHE A 1 72 ? 10.813 8.465 -10.085 1.00 72.94 72 PHE A C 1
ATOM 579 O O . PHE A 1 72 ? 10.551 8.926 -8.973 1.00 72.94 72 PHE A O 1
ATOM 586 N N . GLY A 1 73 ? 10.260 8.962 -11.196 1.00 76.69 73 GLY A N 1
ATOM 587 C CA . GLY A 1 73 ? 9.253 10.025 -11.181 1.00 76.69 73 GLY A CA 1
ATOM 588 C C . GLY A 1 73 ? 7.995 9.633 -10.399 1.00 76.69 73 GLY A C 1
ATOM 589 O O . GLY A 1 73 ? 7.497 10.411 -9.585 1.00 76.69 73 GLY A O 1
ATOM 590 N N . LYS A 1 74 ? 7.517 8.398 -10.577 1.00 74.06 74 LYS A N 1
ATOM 591 C CA . LYS A 1 74 ? 6.372 7.846 -9.833 1.00 74.06 74 LYS A CA 1
ATOM 592 C C . LYS A 1 74 ? 6.702 7.586 -8.362 1.00 74.06 74 LYS A C 1
ATOM 594 O O . LYS A 1 74 ? 5.900 7.928 -7.499 1.00 74.06 74 LYS A O 1
ATOM 599 N N . VAL A 1 75 ? 7.900 7.084 -8.055 1.00 76.19 75 VAL A N 1
ATOM 600 C CA . VAL A 1 75 ? 8.405 6.957 -6.674 1.00 76.19 75 VAL A CA 1
ATOM 601 C C . VAL A 1 75 ? 8.422 8.311 -5.967 1.00 76.19 75 VAL A C 1
ATOM 603 O O . VAL A 1 75 ? 7.987 8.413 -4.823 1.00 76.19 75 VAL A O 1
ATOM 606 N N . LYS A 1 76 ? 8.859 9.371 -6.652 1.00 78.00 76 LYS A N 1
ATOM 607 C CA . LYS A 1 76 ? 8.853 10.726 -6.095 1.00 78.00 76 LYS A CA 1
ATOM 608 C C . LYS A 1 76 ? 7.431 11.214 -5.801 1.00 78.00 76 LYS A C 1
ATOM 610 O O . LYS A 1 76 ? 7.203 11.801 -4.749 1.00 78.00 76 LYS A O 1
ATOM 615 N N . GLN A 1 77 ? 6.467 10.923 -6.678 1.00 79.44 77 GLN A N 1
ATOM 616 C CA . GLN A 1 77 ? 5.050 11.226 -6.430 1.00 79.44 77 GLN A CA 1
ATOM 617 C C . GLN A 1 77 ? 4.496 10.456 -5.223 1.00 79.44 77 GLN A C 1
ATOM 619 O O . GLN A 1 77 ? 3.733 11.025 -4.448 1.00 79.44 77 GLN A O 1
ATOM 624 N N . ILE A 1 78 ? 4.904 9.195 -5.031 1.00 76.25 78 ILE A N 1
ATOM 625 C CA . ILE A 1 78 ? 4.552 8.394 -3.848 1.00 76.25 78 ILE A CA 1
ATOM 626 C C . ILE A 1 78 ? 5.125 9.036 -2.581 1.00 76.25 78 ILE A C 1
ATOM 628 O O . ILE A 1 78 ? 4.390 9.263 -1.626 1.00 76.25 78 ILE A O 1
ATOM 632 N N . GLN A 1 79 ? 6.412 9.388 -2.581 1.00 74.00 79 GLN A N 1
ATOM 633 C CA . GLN A 1 79 ? 7.061 10.041 -1.441 1.00 74.00 79 GLN A CA 1
ATOM 634 C C . GLN A 1 79 ? 6.387 11.373 -1.085 1.00 74.00 79 GLN A C 1
ATOM 636 O O . GLN A 1 79 ? 6.111 11.614 0.084 1.00 74.00 79 GLN A O 1
ATOM 641 N N . GLN A 1 80 ? 6.045 12.190 -2.084 1.00 78.62 80 GLN A N 1
ATOM 642 C CA . GLN A 1 80 ? 5.309 13.445 -1.892 1.00 78.62 80 GLN A CA 1
ATOM 643 C C . GLN A 1 80 ? 3.880 13.222 -1.384 1.00 78.62 80 GLN A C 1
ATOM 645 O O . GLN A 1 80 ? 3.409 13.952 -0.517 1.00 78.62 80 GLN A O 1
ATOM 650 N N . ALA A 1 81 ? 3.171 12.206 -1.887 1.00 73.31 81 ALA A N 1
ATOM 651 C CA . ALA A 1 81 ? 1.836 11.865 -1.393 1.00 73.31 81 ALA A CA 1
ATOM 652 C C . ALA A 1 81 ? 1.859 11.441 0.085 1.00 73.31 81 ALA A C 1
ATOM 654 O O . ALA A 1 81 ? 0.872 11.637 0.795 1.00 73.31 81 ALA A O 1
ATOM 655 N N . LEU A 1 82 ? 2.989 10.898 0.542 1.00 70.12 82 LEU A N 1
ATOM 656 C CA . LEU A 1 82 ? 3.216 10.452 1.912 1.00 70.12 82 LEU A CA 1
ATOM 657 C C . LEU A 1 82 ? 3.896 11.502 2.795 1.00 70.12 82 LEU A C 1
ATOM 659 O O . LEU A 1 82 ? 4.005 11.278 4.002 1.00 70.12 82 LEU A O 1
ATOM 663 N N . GLU A 1 83 ? 4.317 12.651 2.260 1.00 71.12 83 GLU A N 1
ATOM 664 C CA . GLU A 1 83 ? 4.821 13.744 3.092 1.00 71.12 83 GLU A CA 1
ATOM 665 C C . GLU A 1 83 ? 3.741 14.157 4.102 1.00 71.12 83 GLU A C 1
ATOM 667 O O . GLU A 1 83 ? 2.539 14.212 3.808 1.00 71.12 83 GLU A O 1
ATOM 672 N N . ASN A 1 84 ? 4.169 14.399 5.341 1.00 63.59 84 ASN A N 1
ATOM 673 C CA . ASN A 1 84 ? 3.287 14.751 6.456 1.00 63.59 84 ASN A CA 1
ATOM 674 C C . ASN A 1 84 ? 2.230 13.668 6.777 1.00 63.59 84 ASN A C 1
ATOM 676 O O . ASN A 1 84 ? 1.106 13.970 7.153 1.00 63.59 84 ASN A O 1
ATOM 680 N N . THR A 1 85 ? 2.537 12.378 6.597 1.00 61.97 85 THR A N 1
ATOM 681 C CA . THR A 1 85 ? 1.725 11.266 7.162 1.00 61.97 85 THR A CA 1
ATOM 682 C C . THR A 1 85 ? 1.967 11.043 8.659 1.00 61.97 85 THR A C 1
ATOM 684 O O . THR A 1 85 ? 1.315 10.199 9.259 1.00 61.97 85 THR A O 1
ATOM 687 N N . LYS A 1 86 ? 2.871 11.815 9.283 1.00 56.56 86 LYS A N 1
ATOM 688 C CA . LYS A 1 86 ? 3.071 11.835 10.743 1.00 56.56 86 LYS A CA 1
ATOM 689 C C . LYS A 1 86 ? 1.961 12.571 11.506 1.00 56.56 86 LYS A C 1
ATOM 691 O O . LYS A 1 86 ? 1.990 12.570 12.735 1.00 56.56 86 LYS A O 1
ATOM 696 N N . ASP A 1 87 ? 1.025 13.205 10.801 1.00 55.06 87 ASP A N 1
ATOM 697 C CA . ASP A 1 87 ? -0.156 13.800 11.418 1.00 55.06 87 ASP A CA 1
ATOM 698 C C . ASP A 1 87 ? -1.027 12.700 12.037 1.00 55.06 87 ASP A C 1
ATOM 700 O O . ASP A 1 87 ? -1.266 11.664 11.423 1.00 55.06 87 ASP A O 1
ATOM 704 N N . GLN A 1 88 ? -1.497 12.935 13.263 1.00 59.84 88 GLN A N 1
ATOM 705 C CA . GLN A 1 88 ? -2.233 11.993 14.123 1.00 59.84 88 GLN A CA 1
ATOM 706 C C . GLN A 1 88 ? -3.579 11.493 13.547 1.00 59.84 88 GLN A C 1
ATOM 708 O O . GLN A 1 88 ? -4.315 10.792 14.237 1.00 59.84 88 GLN A O 1
ATOM 713 N N . ASP A 1 89 ? -3.925 11.851 12.308 1.00 71.62 89 ASP A N 1
ATOM 714 C CA . ASP A 1 89 ? -5.178 11.482 11.657 1.00 71.62 89 ASP A CA 1
ATOM 715 C C . ASP A 1 89 ? -5.005 10.229 10.782 1.00 71.62 89 ASP A C 1
ATOM 717 O O . ASP A 1 89 ? -4.586 10.280 9.618 1.00 71.62 89 ASP A O 1
ATOM 721 N N . THR A 1 90 ? -5.394 9.087 11.349 1.00 68.50 90 THR A N 1
ATOM 722 C CA . THR A 1 90 ? -5.443 7.785 10.676 1.00 68.50 90 THR A CA 1
ATOM 723 C C . THR A 1 90 ? -6.231 7.843 9.363 1.00 68.50 90 THR A C 1
ATOM 725 O O . THR A 1 90 ? -5.801 7.263 8.366 1.00 68.50 90 THR A O 1
ATOM 728 N N . LYS A 1 91 ? -7.340 8.594 9.293 1.00 74.31 91 LYS A N 1
ATOM 729 C CA . LYS A 1 91 ? -8.172 8.684 8.077 1.00 74.31 91 LYS A CA 1
ATOM 730 C C . LYS A 1 91 ? -7.459 9.438 6.963 1.00 74.31 91 LYS A C 1
ATOM 732 O O . LYS A 1 91 ? -7.551 9.051 5.795 1.00 74.31 91 LYS A O 1
ATOM 737 N N . LEU A 1 92 ? -6.732 10.499 7.309 1.00 74.31 92 LEU A N 1
ATOM 738 C CA . LEU A 1 92 ? -5.898 11.223 6.352 1.00 74.31 92 LEU A CA 1
ATOM 739 C C . LEU A 1 92 ? -4.771 10.328 5.821 1.00 74.31 92 LEU A C 1
ATOM 741 O O . 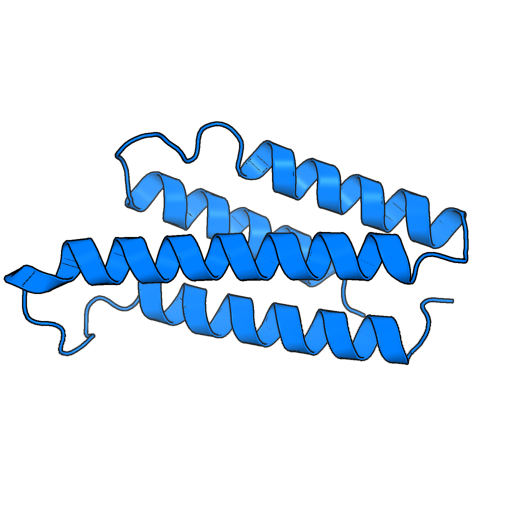LEU A 1 92 ? -4.491 10.344 4.620 1.00 74.31 92 LEU A O 1
ATOM 745 N N . CYS A 1 93 ? -4.162 9.521 6.692 1.00 73.81 93 CYS A N 1
ATOM 746 C CA . CYS A 1 93 ? -3.129 8.566 6.303 1.00 73.81 93 CYS A CA 1
ATOM 747 C C . CYS A 1 93 ? -3.667 7.509 5.322 1.00 73.81 93 CYS A C 1
ATOM 749 O O . CYS A 1 93 ? -3.076 7.300 4.263 1.00 73.81 93 CYS A O 1
ATOM 751 N N . VAL A 1 94 ? -4.841 6.929 5.596 1.00 75.06 94 VAL A N 1
ATOM 752 C CA . VAL A 1 94 ? -5.495 5.961 4.697 1.00 75.06 94 VAL A CA 1
ATOM 753 C C . VAL A 1 94 ? -5.770 6.561 3.318 1.00 75.06 94 VAL A C 1
ATOM 755 O O . VAL A 1 94 ? -5.417 5.952 2.313 1.00 75.06 94 VAL A O 1
ATOM 758 N N . ARG A 1 95 ? -6.303 7.787 3.238 1.00 79.56 95 ARG A N 1
ATOM 759 C CA . ARG A 1 95 ? -6.529 8.466 1.945 1.00 79.56 95 ARG A CA 1
ATOM 760 C C . ARG A 1 95 ? -5.240 8.702 1.157 1.00 79.56 95 ARG A C 1
ATOM 762 O O . ARG A 1 95 ? -5.223 8.599 -0.069 1.00 79.56 95 ARG A O 1
ATOM 769 N N . LYS A 1 96 ? -4.144 9.035 1.843 1.00 80.06 96 LYS A N 1
ATOM 770 C CA . LYS A 1 96 ? -2.826 9.177 1.206 1.00 80.06 96 LYS A CA 1
ATOM 771 C C . LYS A 1 96 ? -2.327 7.828 0.674 1.00 80.06 96 LYS A C 1
ATOM 773 O O . LYS A 1 96 ? -1.807 7.780 -0.438 1.00 80.06 96 LYS A O 1
ATOM 778 N N . LEU A 1 97 ? -2.551 6.739 1.411 1.00 80.19 97 LEU A N 1
ATOM 779 C CA . LEU A 1 97 ? -2.224 5.375 0.980 1.00 80.19 97 LEU A CA 1
ATOM 780 C C . LEU A 1 97 ? -3.068 4.913 -0.220 1.00 80.19 97 LEU A C 1
ATOM 782 O O . LEU A 1 97 ? -2.528 4.260 -1.109 1.00 80.19 97 LEU A O 1
ATOM 786 N N . GLU A 1 98 ? -4.342 5.306 -0.314 1.00 81.62 98 GLU A N 1
ATOM 787 C CA . GLU A 1 98 ? -5.177 5.064 -1.505 1.00 81.62 98 GLU A CA 1
ATOM 788 C C . GLU A 1 98 ? -4.587 5.730 -2.753 1.00 81.62 98 GLU A C 1
ATOM 790 O O . GLU A 1 98 ? -4.375 5.076 -3.772 1.00 81.62 98 GLU A O 1
ATOM 795 N N . LYS A 1 99 ? -4.209 7.009 -2.646 1.00 82.50 99 LYS A N 1
ATOM 796 C CA . LYS A 1 99 ? -3.556 7.737 -3.743 1.00 82.50 99 LYS A CA 1
ATOM 797 C C . LYS A 1 99 ? -2.236 7.084 -4.166 1.00 82.50 99 LYS A C 1
ATOM 799 O O . LYS A 1 99 ? -1.875 7.102 -5.342 1.00 82.50 99 LYS A O 1
ATOM 804 N N . VAL A 1 100 ? -1.504 6.512 -3.213 1.00 82.00 100 VAL A N 1
ATOM 805 C CA . VAL A 1 100 ? -0.284 5.754 -3.497 1.00 82.00 100 VAL A CA 1
ATOM 806 C C . VAL A 1 100 ? -0.590 4.447 -4.228 1.00 82.00 100 VAL A C 1
ATOM 808 O O . VAL A 1 100 ? 0.118 4.140 -5.185 1.00 82.00 100 VAL A O 1
ATOM 811 N N . ALA A 1 101 ? -1.642 3.719 -3.846 1.00 79.94 101 ALA A N 1
ATOM 812 C CA . ALA A 1 101 ? -2.108 2.529 -4.565 1.00 79.94 101 ALA A CA 1
ATOM 813 C C . ALA A 1 101 ? -2.434 2.842 -6.036 1.00 79.94 101 ALA A C 1
ATOM 815 O O . ALA A 1 101 ? -2.009 2.106 -6.930 1.00 79.94 101 ALA A O 1
ATOM 816 N N . ASP A 1 102 ? -3.102 3.968 -6.300 1.00 81.38 1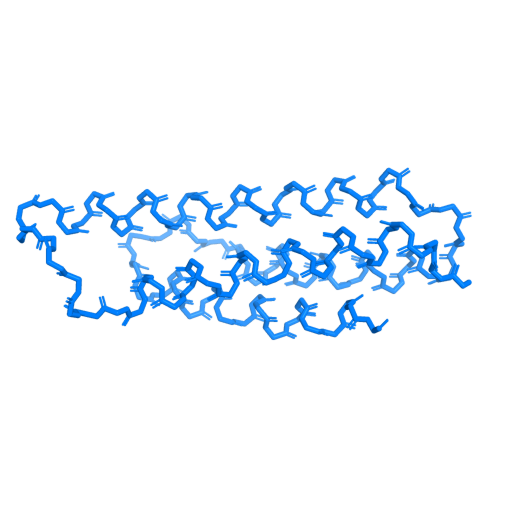02 ASP A N 1
ATOM 817 C CA . ASP A 1 102 ? -3.413 4.405 -7.665 1.00 81.38 102 ASP A CA 1
ATOM 818 C C . ASP A 1 102 ? -2.139 4.660 -8.478 1.00 81.38 102 ASP A C 1
ATOM 820 O O . ASP A 1 102 ? -1.989 4.146 -9.588 1.00 81.38 102 ASP A O 1
ATOM 824 N N . ILE A 1 103 ? -1.171 5.392 -7.915 1.00 79.25 103 ILE A N 1
ATOM 825 C CA . ILE A 1 103 ? 0.123 5.642 -8.571 1.00 79.25 103 ILE A CA 1
ATOM 826 C C . ILE A 1 103 ? 0.866 4.319 -8.808 1.00 79.25 103 ILE A C 1
ATOM 828 O O . ILE A 1 103 ? 1.431 4.116 -9.887 1.00 79.25 103 ILE A O 1
ATOM 832 N N . TRP A 1 104 ? 0.824 3.403 -7.837 1.00 76.06 104 TRP A N 1
ATOM 833 C CA . TRP A 1 104 ? 1.458 2.087 -7.905 1.00 76.06 104 TRP A CA 1
ATOM 834 C C . TRP A 1 104 ? 0.895 1.212 -9.020 1.00 76.06 104 TRP A C 1
ATOM 836 O O . TRP A 1 104 ? 1.648 0.537 -9.720 1.00 76.06 104 TRP A O 1
ATOM 846 N N . SER A 1 105 ? -0.422 1.242 -9.225 1.00 74.12 105 SER A N 1
ATOM 847 C CA . SER A 1 105 ? -1.074 0.474 -10.290 1.00 74.12 105 SER A CA 1
ATOM 848 C C . SER A 1 105 ? -0.530 0.829 -11.679 1.00 74.12 105 SER A C 1
ATOM 850 O O . SER A 1 105 ? -0.476 -0.026 -12.554 1.00 74.12 105 SER A O 1
ATOM 852 N N . THR A 1 106 ? -0.025 2.057 -11.856 1.00 75.12 106 THR A N 1
ATOM 853 C CA . THR A 1 106 ? 0.580 2.518 -13.116 1.00 75.12 106 THR A CA 1
ATOM 854 C C . THR A 1 106 ? 2.036 2.080 -13.314 1.00 75.12 106 THR A C 1
ATOM 856 O O . THR A 1 106 ? 2.580 2.278 -14.398 1.00 75.12 106 THR A O 1
ATOM 859 N N . LEU A 1 107 ? 2.675 1.503 -12.286 1.00 67.62 107 LEU A N 1
ATOM 860 C CA . LEU A 1 107 ? 4.057 1.001 -12.331 1.00 67.62 107 LEU A CA 1
ATOM 861 C C . LEU A 1 107 ? 4.164 -0.462 -12.786 1.00 67.62 107 LEU A C 1
ATOM 863 O O . LEU A 1 107 ? 5.240 -0.874 -13.217 1.00 67.62 107 LEU A O 1
ATOM 867 N N . CYS A 1 108 ? 3.087 -1.243 -12.669 1.00 59.62 108 CYS A N 1
ATOM 868 C CA . CYS A 1 108 ? 3.062 -2.669 -12.999 1.00 59.62 108 CYS A CA 1
ATOM 869 C C . CYS A 1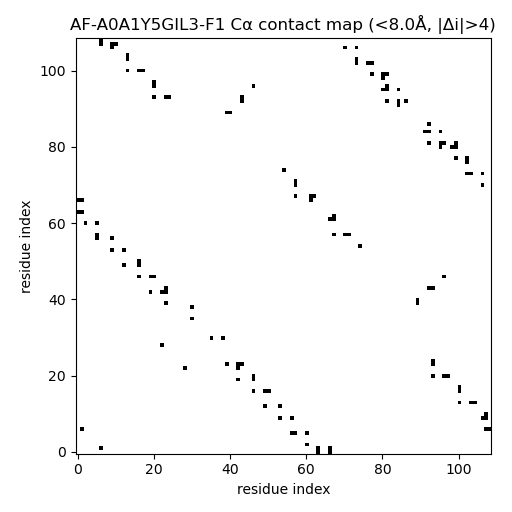 108 ? 2.232 -2.879 -14.275 1.00 59.62 108 CYS A C 1
ATOM 871 O O . CYS A 1 108 ? 1.033 -2.609 -14.249 1.00 59.62 108 CYS A O 1
ATOM 873 N N . TYR A 1 109 ? 2.846 -3.365 -15.359 1.00 55.34 109 TYR A N 1
ATOM 874 C CA . TYR A 1 109 ? 2.170 -3.699 -16.627 1.00 55.34 109 TYR A CA 1
ATOM 875 C C . TYR A 1 109 ? 2.367 -5.168 -16.982 1.00 55.34 109 TYR A C 1
ATOM 877 O O . TYR A 1 109 ? 3.535 -5.553 -17.193 1.00 55.34 109 TYR A O 1
#

Mean predicted aligned error: 8.11 Å

Radius of gyration: 14.97 Å; Cα contacts (8 Å, |Δi|>4): 71; chains: 1; bounding box: 36×25×44 Å

Secondary structure (DSS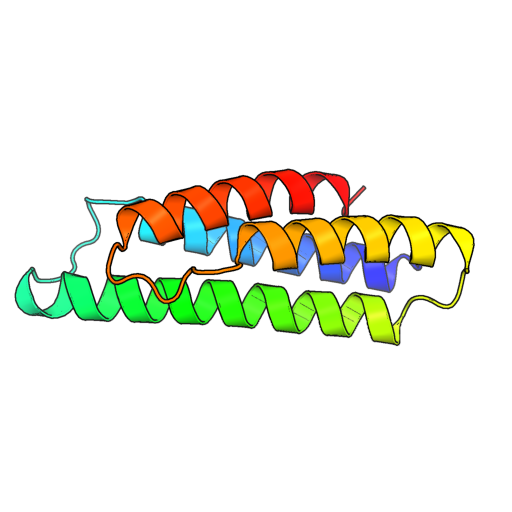P, 8-state):
---HHHHHHHHHHHHHHHHHHHHHH-TT----HHHHHHHHHHHHHHHHHHHHHHHHHHHHH--SHHHHHHHHHHHHHHHHHHTTTTSS-HHHHHHHHHHHHHHHHTT--

Solvent-accessible surface area (backbone atoms only — not comparable to full-atom values): 6332 Å² total; per-residue (Å²): 129,81,53,67,71,56,46,52,52,49,42,54,52,50,52,51,46,53,53,52,53,50,56,70,67,43,83,83,56,96,60,58,78,91,47,40,66,59,50,48,49,51,51,51,53,48,48,53,50,54,51,53,53,50,54,52,50,51,70,74,67,56,85,48,70,71,66,33,53,56,52,50,52,52,50,50,51,40,54,59,52,50,57,79,54,83,53,94,46,66,68,61,39,50,54,32,51,51,58,36,51,58,58,49,56,75,74,46,132

Sequence (109 aa):
MINSKLNEKLKESGQLFNRYLTLVKNEDLAIPKSFQHDAEKAQIEFLMFSLDSAIRLIARHGTDSETKDQMFGKVKQIQQALENTKDQDTKLCVRKLEKVADIWSTLCY